Protein AF-T0G201-F1 (afdb_monomer_lite)

Radius of gyration: 35.33 Å; chains: 1; bounding box: 81×72×73 Å

Structure (mmCIF, N/CA/C/O backbone):
data_AF-T0G201-F1
#
_entry.id   AF-T0G201-F1
#
loop_
_atom_site.group_PDB
_atom_site.id
_atom_site.type_symbol
_atom_site.label_atom_id
_atom_site.label_alt_id
_atom_site.label_comp_id
_atom_site.label_asym_id
_atom_site.label_entity_id
_atom_site.label_seq_id
_atom_site.pdbx_PDB_ins_code
_atom_site.Cartn_x
_atom_site.Cartn_y
_atom_site.Cartn_z
_atom_site.occupancy
_atom_site.B_iso_or_equiv
_atom_site.auth_seq_id
_atom_site.auth_comp_id
_atom_site.auth_asym_id
_atom_site.auth_atom_id
_atom_site.pdbx_PDB_model_num
ATOM 1 N N . MET A 1 1 ? -58.260 17.538 43.163 1.00 38.81 1 MET A N 1
ATOM 2 C CA . MET A 1 1 ? -57.209 18.489 43.574 1.00 38.81 1 MET A CA 1
ATOM 3 C C . MET A 1 1 ? -56.481 18.966 42.323 1.00 38.81 1 MET A C 1
ATOM 5 O O . MET A 1 1 ? -55.986 18.121 41.599 1.00 38.81 1 MET A O 1
ATOM 9 N N . ILE A 1 2 ? -56.546 20.281 42.062 1.00 46.91 2 ILE A N 1
ATOM 10 C CA . ILE A 1 2 ? -55.485 21.159 41.513 1.00 46.91 2 ILE A CA 1
ATOM 11 C C . ILE A 1 2 ? -54.771 20.619 40.250 1.00 46.91 2 ILE A C 1
ATOM 13 O O . ILE A 1 2 ? -53.953 19.717 40.324 1.00 46.91 2 ILE A O 1
ATOM 17 N N . LEU A 1 3 ? -55.181 21.027 39.043 1.00 43.47 3 LEU A N 1
ATOM 18 C CA . LEU A 1 3 ? -54.702 22.226 38.323 1.00 43.47 3 LEU A CA 1
ATOM 19 C C . LEU A 1 3 ? -53.225 22.124 37.895 1.00 43.47 3 LEU A C 1
ATOM 21 O O . LEU A 1 3 ? -52.348 22.351 38.713 1.00 43.47 3 LEU A O 1
ATOM 25 N N . MET A 1 4 ? -52.990 21.864 36.600 1.00 44.69 4 MET A N 1
ATOM 26 C CA . MET A 1 4 ? -52.013 22.565 35.740 1.00 44.69 4 MET A CA 1
ATOM 27 C C . MET A 1 4 ? -52.020 21.962 34.319 1.00 44.69 4 MET A C 1
ATOM 29 O O . MET A 1 4 ? -51.549 20.859 34.069 1.00 44.69 4 MET A O 1
ATOM 33 N N . LYS A 1 5 ? -52.602 22.717 33.388 1.00 52.94 5 LYS A N 1
ATOM 34 C CA . LYS A 1 5 ? -52.430 22.648 31.923 1.00 52.94 5 LYS A CA 1
ATOM 35 C C . LYS A 1 5 ? -51.665 23.934 31.524 1.00 52.94 5 LYS A C 1
ATOM 37 O O . LYS A 1 5 ? -51.603 24.841 32.352 1.00 52.94 5 LYS A O 1
ATOM 42 N N . PRO A 1 6 ? -51.339 24.177 30.247 1.00 53.00 6 PRO A N 1
ATOM 43 C CA . PRO A 1 6 ? -50.531 23.399 29.303 1.00 53.00 6 PRO A CA 1
ATOM 44 C C . PRO A 1 6 ? -49.460 24.311 28.642 1.00 53.00 6 PRO A C 1
ATOM 46 O O . PRO A 1 6 ? -49.641 25.523 28.563 1.00 53.00 6 PRO A O 1
ATOM 49 N N . MET A 1 7 ? -48.369 23.771 28.094 1.00 49.19 7 MET A N 1
ATOM 50 C CA . MET A 1 7 ? -47.452 24.566 27.259 1.00 49.19 7 MET A CA 1
ATOM 51 C C . MET A 1 7 ? -47.074 23.815 25.988 1.00 49.19 7 MET A C 1
ATOM 53 O O . MET A 1 7 ? -46.365 22.819 26.044 1.00 49.19 7 MET A O 1
ATOM 57 N N . MET A 1 8 ? -47.555 24.304 24.846 1.00 44.16 8 MET A N 1
ATOM 58 C CA . MET A 1 8 ? -46.721 24.975 23.839 1.00 44.16 8 MET A CA 1
ATOM 59 C C . MET A 1 8 ? -47.569 25.222 22.587 1.00 44.16 8 MET A C 1
ATOM 61 O O . MET A 1 8 ? -48.043 24.308 21.917 1.00 44.16 8 MET A O 1
ATOM 65 N N . LEU A 1 9 ? -47.798 26.512 22.365 1.00 41.22 9 LEU A N 1
ATOM 66 C CA . LEU A 1 9 ? -48.611 27.141 21.340 1.00 41.22 9 LEU A CA 1
ATOM 67 C C . LEU A 1 9 ? -47.815 27.260 20.030 1.00 41.22 9 LEU A C 1
ATOM 69 O O . LEU A 1 9 ? -46.605 27.471 20.042 1.00 41.22 9 LEU A O 1
ATOM 73 N N . ALA A 1 10 ? -48.536 27.158 18.918 1.00 46.75 10 ALA A N 1
ATOM 74 C CA . ALA A 1 10 ? -48.087 27.374 17.550 1.00 46.75 10 ALA A CA 1
ATOM 75 C C . ALA A 1 10 ? -47.513 28.782 17.295 1.00 46.75 10 ALA A C 1
ATOM 77 O O . ALA A 1 10 ? -47.982 29.763 17.869 1.00 46.75 10 ALA A O 1
ATOM 78 N N . ALA A 1 11 ? -46.584 28.888 16.341 1.00 41.97 11 ALA A N 1
ATOM 79 C CA . ALA A 1 11 ? -46.207 30.153 15.718 1.00 41.97 11 ALA A CA 1
ATOM 80 C C . ALA A 1 11 ? -46.093 29.975 14.196 1.00 41.97 11 ALA A C 1
ATOM 82 O O . ALA A 1 11 ? -45.163 29.356 13.685 1.00 41.97 11 ALA A O 1
ATOM 83 N N . ALA A 1 12 ? -47.078 30.528 13.493 1.00 45.41 12 ALA A N 1
ATOM 84 C CA . ALA A 1 12 ? -47.095 30.781 12.061 1.00 45.41 12 ALA A CA 1
ATOM 85 C C . ALA A 1 12 ? -47.368 32.281 11.868 1.00 45.41 12 ALA A C 1
ATOM 87 O O . ALA A 1 12 ? -48.340 32.773 12.432 1.00 45.41 12 ALA A O 1
ATOM 88 N N . ALA A 1 13 ? -46.524 32.986 11.108 1.00 45.31 13 ALA A N 1
ATOM 89 C CA . ALA A 1 13 ? -46.800 34.255 10.405 1.00 45.31 13 ALA A CA 1
ATOM 90 C C . ALA A 1 13 ? -45.487 34.704 9.726 1.00 45.31 13 ALA A C 1
ATOM 92 O O . ALA A 1 13 ? -44.478 34.865 10.401 1.00 45.31 13 ALA A O 1
ATOM 93 N N . MET A 1 14 ? -45.351 34.674 8.397 1.00 46.09 14 MET A N 1
ATOM 94 C CA . MET A 1 14 ? -45.914 35.604 7.399 1.00 46.09 14 MET A CA 1
ATOM 95 C C . MET A 1 14 ? -45.332 37.030 7.480 1.00 46.09 14 MET A C 1
ATOM 97 O O . MET A 1 14 ? -45.738 37.835 8.303 1.00 46.09 14 MET A O 1
ATOM 101 N N . MET A 1 15 ? -44.435 37.309 6.526 1.00 47.25 15 MET A N 1
ATOM 102 C CA . MET A 1 15 ? -44.532 38.407 5.549 1.00 47.25 15 MET A CA 1
ATOM 103 C C . MET A 1 15 ? -44.533 39.860 6.068 1.00 47.25 15 MET A C 1
ATOM 105 O O . MET A 1 15 ? -45.521 40.358 6.591 1.00 47.25 15 MET A O 1
ATOM 109 N N . SER A 1 16 ? -43.429 40.571 5.823 1.00 41.31 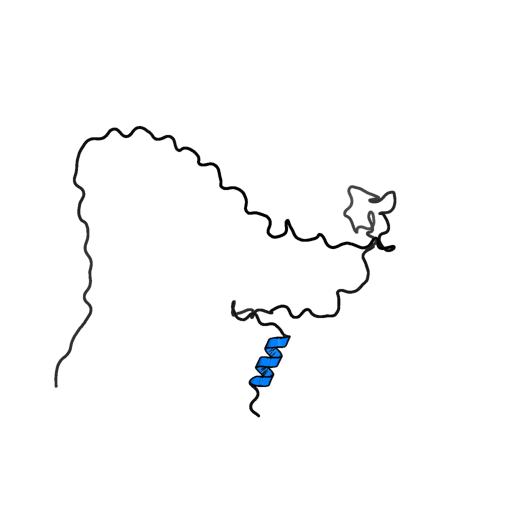16 SER A N 1
ATOM 110 C CA . SER A 1 16 ? -43.245 42.037 5.900 1.00 41.31 16 SER A CA 1
ATOM 111 C C . SER A 1 16 ? -41.858 42.323 5.295 1.00 41.31 16 SER A C 1
ATOM 113 O O . SER A 1 16 ? -40.913 41.664 5.700 1.00 41.31 16 SER A O 1
ATOM 115 N N . VAL A 1 17 ? -41.569 43.198 4.334 1.00 42.59 17 VAL A N 1
ATOM 116 C CA . VAL A 1 17 ? -42.253 44.304 3.660 1.00 42.59 17 VAL A CA 1
ATOM 117 C C . VAL A 1 17 ? -41.519 44.481 2.319 1.00 42.59 17 VAL A C 1
ATOM 119 O O . VAL A 1 17 ? -40.290 44.499 2.287 1.00 42.59 17 VAL A O 1
ATOM 122 N N . ALA A 1 18 ? -42.262 44.618 1.221 1.00 46.03 18 ALA A N 1
ATOM 123 C CA . ALA A 1 18 ? -41.760 45.128 -0.050 1.00 46.03 18 ALA A CA 1
ATOM 124 C C . ALA A 1 18 ? -42.321 46.541 -0.239 1.00 46.03 18 ALA A C 1
ATOM 126 O O . ALA A 1 18 ? -43.525 46.707 -0.408 1.00 46.03 18 ALA A O 1
ATOM 127 N N . ALA A 1 19 ? -41.454 47.546 -0.159 1.00 43.88 19 ALA A N 1
ATOM 128 C CA . ALA A 1 19 ? -41.677 48.929 -0.572 1.00 43.88 19 ALA A CA 1
ATOM 129 C C . ALA A 1 19 ? -40.332 49.656 -0.415 1.00 43.88 19 ALA A C 1
ATOM 131 O O . ALA A 1 19 ? -39.675 49.485 0.599 1.00 43.88 19 ALA A O 1
ATOM 132 N N . ALA A 1 20 ? -39.840 50.500 -1.303 1.00 37.59 20 ALA A N 1
ATOM 133 C CA . ALA A 1 20 ? -40.155 50.828 -2.674 1.00 37.59 20 ALA A CA 1
ATOM 134 C C . ALA A 1 20 ? -38.995 51.746 -3.126 1.00 37.59 20 ALA A C 1
ATOM 136 O O . ALA A 1 20 ? -38.371 52.402 -2.298 1.00 37.59 20 ALA A O 1
ATOM 137 N N . MET A 1 21 ? -38.817 51.866 -4.438 1.00 42.81 21 MET A N 1
ATOM 138 C CA . MET A 1 21 ? -38.421 53.112 -5.106 1.00 42.81 21 MET A CA 1
ATOM 139 C C . MET A 1 21 ? -36.931 53.509 -5.156 1.00 42.81 21 MET A C 1
ATOM 141 O O . MET A 1 21 ? -36.283 53.858 -4.179 1.00 42.81 21 MET A O 1
ATOM 145 N N . THR A 1 22 ? -36.517 53.643 -6.421 1.00 39.00 22 THR A N 1
ATOM 146 C CA . THR A 1 22 ? -35.737 54.747 -7.002 1.00 39.00 22 THR A CA 1
ATOM 147 C C . THR A 1 22 ? -34.245 54.860 -6.709 1.00 39.00 22 THR A C 1
ATOM 149 O O . THR A 1 22 ? -33.827 55.312 -5.653 1.00 39.00 22 THR A O 1
ATOM 152 N N . GLY A 1 23 ? -33.476 54.682 -7.788 1.00 44.66 23 GLY A N 1
ATOM 153 C CA . GLY A 1 23 ? -32.397 55.608 -8.123 1.00 44.66 23 GLY A CA 1
ATOM 154 C C . GLY A 1 23 ? -30.998 55.094 -7.828 1.00 44.66 23 GLY A C 1
ATOM 155 O O . GLY A 1 23 ? -30.486 55.249 -6.729 1.00 44.66 23 GLY A O 1
ATOM 156 N N . GLY A 1 24 ? -30.341 54.567 -8.856 1.00 35.81 24 GLY A N 1
ATOM 157 C CA . GLY A 1 24 ? -28.909 54.314 -8.818 1.00 35.81 24 GLY A CA 1
ATOM 158 C C . GLY A 1 24 ? -28.491 53.458 -9.995 1.00 35.81 24 GLY A C 1
ATOM 159 O O . GLY A 1 24 ? -28.638 52.242 -9.958 1.00 35.81 24 GLY A O 1
ATOM 160 N N . ALA A 1 25 ? -28.003 54.098 -11.054 1.00 47.78 25 ALA A N 1
ATOM 161 C CA . ALA A 1 25 ? -27.250 53.414 -12.090 1.00 47.78 25 ALA A CA 1
ATOM 162 C C . ALA A 1 25 ? -26.077 52.679 -11.424 1.00 47.78 25 ALA A C 1
ATOM 164 O O . ALA A 1 25 ? -25.197 53.328 -10.863 1.00 47.78 25 ALA A O 1
ATOM 165 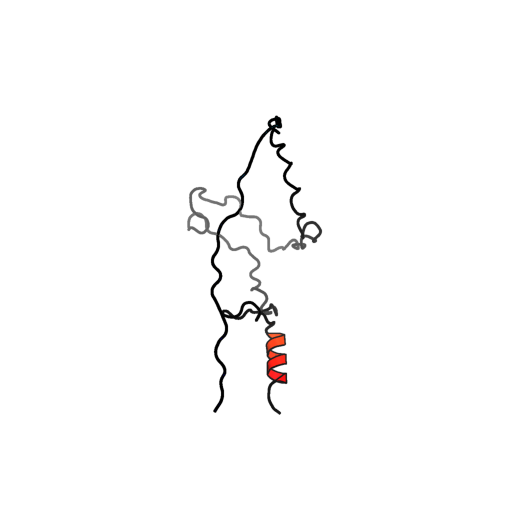N N . ILE A 1 26 ? -26.069 51.347 -11.470 1.00 44.81 26 ILE A N 1
ATOM 166 C CA . ILE A 1 26 ? -24.863 50.573 -11.187 1.00 44.81 26 ILE A CA 1
ATOM 167 C C . ILE A 1 26 ? -24.306 50.095 -12.519 1.00 44.81 26 ILE A C 1
ATOM 169 O O . ILE A 1 26 ? -24.966 49.396 -13.290 1.00 44.81 26 ILE A O 1
ATOM 173 N N . ALA A 1 27 ? -23.109 50.590 -12.816 1.00 46.75 27 ALA A N 1
ATOM 174 C CA . ALA A 1 27 ? -22.274 50.112 -13.895 1.00 46.75 27 ALA A CA 1
ATOM 175 C C . ALA A 1 27 ? -22.165 48.584 -13.808 1.00 46.75 27 ALA A C 1
ATOM 177 O O . ALA A 1 27 ? -22.115 48.014 -12.719 1.00 46.75 27 ALA A O 1
ATOM 178 N N . GLN A 1 28 ? -22.165 47.921 -14.960 1.00 41.28 28 GLN A N 1
ATOM 179 C CA . GLN A 1 28 ? -21.902 46.493 -15.034 1.00 41.28 28 GLN A CA 1
ATOM 180 C C . GLN A 1 28 ? -20.441 46.267 -14.632 1.00 41.28 28 GLN A C 1
ATOM 182 O O . GLN A 1 28 ? -19.544 46.434 -15.457 1.00 41.28 28 GLN A O 1
ATOM 187 N N . ASP A 1 29 ? -20.206 45.921 -13.366 1.00 46.44 29 ASP A N 1
ATOM 188 C CA . ASP A 1 29 ? -18.942 45.341 -12.928 1.00 46.44 29 ASP A CA 1
ATOM 189 C C . ASP A 1 29 ? -18.744 44.037 -13.705 1.00 46.44 29 ASP A C 1
ATOM 191 O O . ASP A 1 29 ? -19.450 43.040 -13.521 1.00 46.44 29 ASP A O 1
ATOM 195 N N . THR A 1 30 ? -17.801 44.065 -14.640 1.00 56.34 30 THR A N 1
ATOM 196 C CA . THR A 1 30 ? -17.254 42.857 -15.240 1.00 56.34 30 THR A CA 1
ATOM 197 C C . THR A 1 30 ? -16.669 42.007 -14.112 1.00 56.34 30 THR A C 1
ATOM 199 O O . THR A 1 30 ? -15.893 42.524 -13.306 1.00 56.34 30 THR A O 1
ATOM 202 N N . PRO A 1 31 ? -17.001 40.707 -14.003 1.00 52.19 31 PRO A N 1
ATOM 203 C CA . PRO A 1 31 ? -16.363 39.871 -13.004 1.00 52.19 31 PRO A CA 1
ATOM 204 C C . PRO A 1 31 ? -14.879 39.760 -13.363 1.00 52.19 31 PRO A C 1
ATOM 206 O O . PRO A 1 31 ? -14.498 39.043 -14.292 1.00 52.19 31 PRO A O 1
ATOM 209 N N . MET A 1 32 ? -14.030 40.481 -12.627 1.00 58.97 32 MET A N 1
ATOM 210 C CA . MET A 1 32 ? -12.612 40.163 -12.551 1.00 58.97 32 MET A CA 1
ATOM 211 C C . MET A 1 32 ? -12.520 38.716 -12.074 1.00 58.97 32 MET A C 1
ATOM 213 O O . MET A 1 32 ? -12.820 38.401 -10.923 1.00 58.97 32 MET A O 1
ATOM 217 N N . THR A 1 33 ? -12.141 37.820 -12.983 1.00 63.09 33 THR A N 1
ATOM 218 C CA . THR A 1 33 ? -11.731 36.468 -12.619 1.00 63.09 33 THR A CA 1
ATOM 219 C C . THR A 1 33 ? -10.500 36.610 -11.73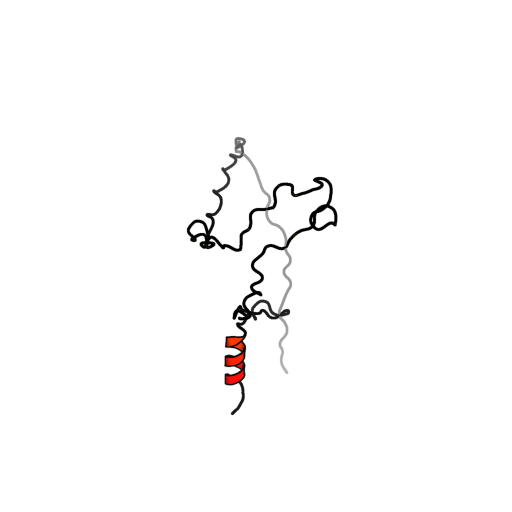7 1.00 63.09 33 THR A C 1
ATOM 221 O O . THR A 1 33 ? -9.415 36.935 -12.215 1.00 63.09 33 THR A O 1
ATOM 224 N N . ALA A 1 34 ? -10.688 36.427 -10.431 1.00 70.62 34 ALA A N 1
ATOM 225 C CA . ALA A 1 34 ? -9.585 36.287 -9.501 1.00 70.62 34 ALA A CA 1
ATOM 226 C C . ALA A 1 34 ? -8.746 35.079 -9.936 1.00 70.62 34 ALA A C 1
ATOM 228 O O . ALA A 1 34 ? -9.290 34.018 -10.254 1.00 70.62 34 ALA A O 1
ATOM 229 N N . ALA A 1 35 ? -7.425 35.251 -9.979 1.00 79.38 35 ALA A N 1
ATOM 230 C CA . ALA A 1 35 ? -6.522 34.147 -10.258 1.00 79.38 35 ALA A CA 1
ATOM 231 C C . ALA A 1 35 ? -6.738 33.031 -9.215 1.00 79.38 35 ALA A C 1
ATOM 233 O O . ALA A 1 35 ? -6.920 33.340 -8.031 1.00 79.38 35 ALA A O 1
ATOM 234 N N . PRO A 1 36 ? -6.734 31.749 -9.626 1.00 79.88 36 PRO A N 1
ATOM 235 C CA . PRO A 1 36 ? -6.844 30.651 -8.680 1.00 79.88 36 PRO A CA 1
ATOM 236 C C . PRO A 1 36 ? -5.678 30.704 -7.680 1.00 79.88 36 PRO A C 1
ATOM 238 O O . PRO A 1 36 ? -4.566 31.095 -8.054 1.00 79.88 36 PRO A O 1
ATOM 241 N N . PRO A 1 37 ? -5.912 30.330 -6.410 1.00 82.25 37 PRO A N 1
ATOM 242 C CA . PRO A 1 37 ? -4.853 30.282 -5.414 1.00 82.25 37 PRO A CA 1
ATOM 243 C C . PRO A 1 37 ? -3.747 29.308 -5.853 1.00 82.25 37 PRO A C 1
ATOM 245 O O . PRO A 1 37 ? -4.025 28.350 -6.584 1.00 82.25 37 PRO A O 1
ATOM 248 N N . PRO A 1 38 ? -2.495 29.530 -5.415 1.00 84.12 38 PRO A N 1
ATOM 249 C CA . PRO A 1 38 ? -1.402 28.625 -5.735 1.00 84.12 38 PRO A CA 1
ATOM 250 C C . PRO A 1 38 ? -1.701 27.211 -5.213 1.00 84.12 38 PRO A C 1
ATOM 252 O O . PRO A 1 38 ? -2.369 27.061 -4.183 1.00 84.12 38 PRO A O 1
ATOM 255 N N . PRO A 1 39 ? -1.210 26.167 -5.903 1.00 85.75 39 PRO A N 1
ATOM 256 C CA . PRO A 1 39 ? -1.382 24.797 -5.446 1.00 85.75 39 PRO A CA 1
ATOM 257 C C . PRO A 1 39 ? -0.732 24.606 -4.066 1.00 85.75 39 PRO A C 1
ATOM 259 O O . PRO A 1 39 ? 0.282 25.246 -3.767 1.00 85.75 39 PRO A O 1
ATOM 262 N N . PRO A 1 40 ? -1.295 23.728 -3.216 1.00 86.56 40 PRO A N 1
ATOM 263 C CA . PRO A 1 40 ? -0.687 23.401 -1.935 1.00 86.56 40 PRO A CA 1
ATOM 264 C C . PRO A 1 40 ? 0.707 22.805 -2.158 1.00 86.56 40 PRO A C 1
ATOM 266 O O . PRO A 1 40 ? 0.922 22.031 -3.091 1.00 86.56 40 PRO A O 1
ATOM 269 N N . ALA A 1 41 ? 1.651 23.171 -1.292 1.00 87.12 41 ALA A N 1
ATOM 270 C CA . ALA A 1 41 ? 2.984 22.588 -1.309 1.00 87.12 41 ALA A CA 1
ATOM 271 C C . ALA A 1 41 ? 2.898 21.072 -1.070 1.00 87.12 41 ALA A C 1
ATOM 273 O O . ALA A 1 41 ? 2.129 20.627 -0.216 1.00 87.12 41 ALA A O 1
ATOM 274 N N . ASP A 1 42 ? 3.695 20.292 -1.805 1.00 85.94 42 ASP A N 1
ATOM 275 C CA . ASP A 1 42 ? 3.821 18.855 -1.563 1.00 85.94 42 ASP A CA 1
ATOM 276 C C . ASP A 1 42 ? 4.431 18.637 -0.164 1.00 85.94 42 ASP A C 1
ATOM 278 O O . ASP A 1 42 ? 5.581 19.032 0.065 1.00 85.94 42 ASP A O 1
ATOM 282 N N . PRO A 1 43 ? 3.702 18.004 0.777 1.00 85.88 43 PRO A N 1
ATOM 283 C CA . PRO A 1 43 ? 4.198 17.728 2.126 1.00 85.88 43 PRO A CA 1
ATOM 284 C C . PRO A 1 43 ? 5.472 16.872 2.148 1.00 85.88 43 PRO A C 1
ATOM 286 O O . PRO A 1 43 ? 6.156 16.806 3.170 1.00 85.88 43 PRO A O 1
ATOM 289 N N . ASN A 1 44 ? 5.788 16.208 1.033 1.00 85.50 44 ASN A N 1
ATOM 290 C CA . ASN A 1 44 ? 6.924 15.312 0.882 1.00 85.50 44 ASN A CA 1
ATOM 291 C C . ASN A 1 44 ? 8.078 15.919 0.073 1.00 85.50 44 ASN A C 1
ATOM 293 O O . ASN A 1 44 ? 9.101 15.258 -0.079 1.00 85.50 44 ASN A O 1
ATOM 297 N N . ALA A 1 45 ? 7.975 17.170 -0.394 1.00 84.62 45 ALA A N 1
ATOM 298 C CA . ALA A 1 45 ? 9.004 17.798 -1.234 1.00 84.62 45 ALA A CA 1
ATOM 299 C C . ALA A 1 45 ? 10.399 17.872 -0.578 1.00 84.62 45 ALA A C 1
ATOM 301 O O . ALA A 1 45 ? 11.406 17.960 -1.274 1.00 84.62 45 ALA A O 1
ATOM 302 N N . GLY A 1 46 ? 10.463 17.852 0.758 1.00 84.62 46 GLY A N 1
ATOM 303 C CA . GLY A 1 46 ? 11.712 17.842 1.527 1.00 84.62 46 GLY A CA 1
ATOM 304 C C . GLY A 1 46 ? 12.109 16.473 2.079 1.00 84.62 46 GLY A C 1
ATOM 305 O O . GLY A 1 46 ? 13.080 16.386 2.830 1.00 84.62 46 GLY A O 1
ATOM 306 N N . GLN A 1 47 ? 11.352 15.416 1.778 1.00 88.00 47 GLN A N 1
ATOM 307 C CA . GLN A 1 47 ? 11.663 14.081 2.275 1.00 88.00 47 GLN A CA 1
ATOM 308 C C . GLN A 1 47 ? 12.802 13.480 1.444 1.00 88.00 47 GLN A C 1
ATOM 310 O O . GLN A 1 47 ? 12.773 13.561 0.214 1.00 88.00 47 GLN A O 1
ATOM 315 N N . PRO A 1 48 ? 13.809 12.861 2.081 1.00 82.94 48 PRO A N 1
ATOM 316 C CA . PRO A 1 48 ? 14.844 12.158 1.345 1.00 82.94 48 PRO A CA 1
ATOM 317 C C . PRO A 1 48 ? 14.206 11.013 0.556 1.00 82.94 48 PRO A C 1
ATOM 319 O O . PRO A 1 48 ? 13.511 10.163 1.116 1.00 82.94 48 PRO A O 1
ATOM 322 N N . THR A 1 49 ? 14.468 10.953 -0.748 1.00 75.25 49 THR A N 1
ATOM 323 C CA . THR A 1 49 ? 14.213 9.737 -1.521 1.00 75.25 49 THR A CA 1
ATOM 324 C C . THR A 1 49 ? 15.110 8.646 -0.949 1.00 75.25 49 THR A C 1
ATOM 326 O O . THR A 1 49 ? 16.332 8.797 -0.952 1.00 75.25 49 THR A O 1
ATOM 329 N N . GLY A 1 50 ? 14.520 7.580 -0.403 1.00 73.06 50 GLY A N 1
ATOM 330 C CA . GLY A 1 50 ? 15.285 6.460 0.141 1.00 73.06 50 GLY A CA 1
ATOM 331 C C . GLY A 1 50 ? 16.311 5.959 -0.877 1.00 73.06 50 GLY A C 1
ATOM 332 O O . GLY A 1 50 ? 16.017 5.862 -2.068 1.00 73.06 50 GLY A O 1
ATOM 333 N N . SER A 1 51 ? 17.529 5.666 -0.425 1.00 67.19 51 SER A N 1
ATOM 334 C CA . SER A 1 51 ? 18.559 5.112 -1.299 1.00 67.19 51 SER A CA 1
ATOM 335 C C . SER A 1 51 ? 18.235 3.652 -1.576 1.00 67.19 51 SER A C 1
ATOM 337 O O . SER A 1 51 ? 18.281 2.823 -0.666 1.00 67.19 51 SER A O 1
ATOM 339 N N . VAL A 1 52 ? 17.929 3.336 -2.830 1.00 66.00 52 VAL A N 1
ATOM 340 C CA . VAL A 1 52 ? 17.984 1.959 -3.311 1.00 66.00 52 VAL A CA 1
ATOM 341 C C . VAL A 1 52 ? 19.471 1.629 -3.458 1.00 66.00 52 VAL A C 1
ATOM 343 O O . VAL A 1 52 ? 20.128 2.256 -4.293 1.00 66.00 52 VAL A O 1
ATOM 346 N N . PRO A 1 53 ? 20.050 0.740 -2.628 1.00 68.38 53 PRO A N 1
ATOM 347 C CA . PRO A 1 53 ? 21.419 0.303 -2.858 1.00 68.38 53 PRO A CA 1
ATOM 348 C C . PRO A 1 53 ? 21.501 -0.280 -4.277 1.00 68.38 53 PRO A C 1
ATOM 350 O O . PRO A 1 53 ? 20.535 -0.922 -4.700 1.00 68.38 53 PRO A O 1
ATOM 353 N N . PRO A 1 54 ? 22.594 -0.059 -5.031 1.00 61.84 54 PRO A N 1
ATOM 354 C CA . PRO A 1 54 ? 22.809 -0.779 -6.278 1.00 61.84 54 PRO A CA 1
ATOM 355 C C . PRO A 1 54 ? 22.872 -2.268 -5.933 1.00 61.84 54 PRO A C 1
ATOM 357 O O . PRO A 1 54 ? 23.878 -2.762 -5.435 1.00 61.84 54 PRO A O 1
ATOM 360 N N . GLY A 1 55 ? 21.739 -2.949 -6.081 1.00 58.50 55 GLY A N 1
ATOM 361 C CA . GLY A 1 55 ? 21.634 -4.373 -5.834 1.00 58.50 55 GLY A CA 1
ATOM 362 C C . GLY A 1 55 ? 22.271 -5.099 -7.002 1.00 58.50 55 GLY A C 1
ATOM 363 O O . GLY A 1 55 ? 21.919 -4.834 -8.151 1.00 58.50 55 GLY A O 1
ATOM 364 N N . GLU A 1 56 ? 23.166 -6.039 -6.714 1.00 61.69 56 GLU A N 1
ATOM 365 C CA . GLU A 1 56 ? 23.656 -7.015 -7.699 1.00 61.69 56 GLU A CA 1
ATOM 366 C C . GLU A 1 56 ? 22.497 -7.860 -8.277 1.00 61.69 56 GLU A C 1
ATOM 368 O O . GLU A 1 56 ? 22.628 -8.483 -9.327 1.00 61.69 56 GLU A O 1
ATOM 373 N N . ASP A 1 57 ? 21.331 -7.810 -7.625 1.00 61.28 57 ASP A N 1
ATOM 374 C CA . ASP A 1 57 ? 20.077 -8.447 -8.024 1.00 61.28 57 ASP A CA 1
ATOM 375 C C . ASP A 1 57 ? 19.301 -7.655 -9.098 1.00 61.28 57 ASP A C 1
ATOM 377 O O . ASP A 1 57 ? 18.324 -8.163 -9.655 1.00 61.28 57 ASP A O 1
ATOM 381 N N . MET A 1 58 ? 19.691 -6.405 -9.394 1.00 58.94 58 MET A N 1
ATOM 382 C CA . MET A 1 58 ? 19.073 -5.602 -10.455 1.00 58.94 58 MET A CA 1
ATOM 383 C C . MET A 1 58 ? 19.717 -5.914 -11.803 1.00 58.94 58 MET A C 1
ATOM 385 O O . MET A 1 58 ? 20.577 -5.186 -12.299 1.00 58.94 58 MET A O 1
ATOM 389 N N . GLN A 1 59 ? 19.271 -7.006 -12.415 1.00 67.88 59 GLN A N 1
ATOM 390 C CA . GLN A 1 59 ? 19.660 -7.342 -13.778 1.00 67.88 59 GLN A CA 1
ATOM 391 C C . GLN A 1 59 ? 18.944 -6.401 -14.768 1.00 67.88 59 GLN A C 1
ATOM 393 O O . GLN A 1 59 ? 17.711 -6.306 -14.721 1.00 67.88 59 GLN A O 1
ATOM 398 N N . PRO A 1 60 ? 19.660 -5.728 -15.691 1.00 69.12 60 PRO A N 1
ATOM 399 C CA . PRO A 1 60 ? 19.029 -5.025 -16.801 1.00 69.12 60 PRO A CA 1
ATOM 400 C C . PRO A 1 60 ? 18.082 -5.954 -17.562 1.00 69.12 60 PRO A C 1
ATOM 402 O O . PRO A 1 60 ? 18.353 -7.150 -17.706 1.00 69.12 60 PRO A O 1
ATOM 405 N N . ALA A 1 61 ? 16.976 -5.400 -18.066 1.00 70.69 61 ALA A N 1
ATOM 406 C CA . ALA A 1 61 ? 16.073 -6.164 -18.913 1.00 70.69 61 ALA A CA 1
ATOM 407 C C . ALA A 1 61 ? 16.867 -6.785 -20.083 1.00 70.69 61 ALA A C 1
ATOM 409 O O . ALA A 1 61 ? 17.710 -6.097 -20.670 1.00 70.69 61 ALA A O 1
ATOM 410 N N . PRO A 1 62 ? 16.634 -8.066 -20.422 1.00 72.69 62 PRO A N 1
ATOM 411 C CA . PRO A 1 62 ? 17.317 -8.710 -21.536 1.00 72.69 62 PRO A CA 1
ATOM 412 C C . PRO A 1 62 ? 17.174 -7.901 -22.830 1.00 72.69 62 PRO A C 1
ATOM 414 O O . PRO A 1 62 ? 16.116 -7.337 -23.112 1.00 72.69 62 PRO A O 1
ATOM 417 N N . ALA A 1 63 ? 18.222 -7.862 -23.651 1.00 73.75 63 ALA A N 1
ATOM 418 C CA . ALA A 1 63 ? 18.111 -7.262 -24.974 1.00 73.75 63 ALA A CA 1
ATOM 419 C C . ALA A 1 63 ? 17.073 -8.048 -25.800 1.00 73.75 63 ALA A C 1
ATOM 421 O O . ALA A 1 63 ? 17.217 -9.257 -25.972 1.00 73.75 63 ALA A O 1
ATOM 422 N N . GLY A 1 64 ? 16.028 -7.372 -26.290 1.00 75.44 64 GLY A N 1
ATOM 423 C CA . GLY A 1 64 ? 14.999 -7.976 -27.149 1.00 75.44 64 GLY A CA 1
ATOM 424 C C . GLY A 1 64 ? 13.644 -8.269 -26.496 1.00 75.44 64 GLY A C 1
ATOM 425 O O . GLY A 1 64 ? 12.787 -8.833 -27.167 1.00 75.44 64 GLY A O 1
ATOM 426 N N . VAL A 1 65 ? 13.408 -7.877 -25.236 1.00 80.75 65 VAL A N 1
ATOM 427 C CA . VAL A 1 65 ? 12.043 -7.846 -24.675 1.00 80.75 65 VAL A CA 1
ATOM 428 C C . VAL A 1 65 ? 11.362 -6.480 -24.883 1.00 80.75 65 VAL A C 1
ATOM 430 O O . VAL A 1 65 ? 12.033 -5.453 -24.754 1.00 80.75 65 VAL A O 1
ATOM 433 N N . PRO A 1 66 ? 10.037 -6.437 -25.145 1.00 83.25 66 PRO A N 1
ATOM 434 C CA . PRO A 1 66 ? 9.147 -7.579 -25.398 1.00 83.25 66 PRO A CA 1
ATOM 435 C C . PRO A 1 66 ? 9.447 -8.243 -26.753 1.00 83.25 66 PRO A C 1
ATOM 437 O O . PRO A 1 66 ? 9.817 -7.551 -27.698 1.00 83.25 66 PRO A O 1
ATOM 440 N N . ASN A 1 67 ? 9.252 -9.563 -26.860 1.00 84.56 67 ASN A N 1
ATOM 441 C CA . ASN A 1 67 ? 9.438 -10.274 -28.133 1.00 84.56 67 ASN A CA 1
ATOM 442 C C . ASN A 1 67 ? 8.331 -9.923 -29.143 1.00 84.56 67 ASN A C 1
ATOM 444 O O . ASN A 1 67 ? 8.578 -9.912 -30.345 1.00 84.56 67 ASN A O 1
ATOM 448 N N . ASP A 1 68 ? 7.116 -9.642 -28.656 1.00 89.12 68 ASP A N 1
ATOM 449 C CA . ASP A 1 68 ? 5.990 -9.158 -29.461 1.00 89.12 68 ASP A CA 1
ATOM 450 C C . ASP A 1 68 ? 5.373 -7.904 -28.813 1.00 89.12 68 ASP A C 1
ATOM 452 O O . ASP A 1 68 ? 4.705 -8.017 -27.785 1.00 89.12 68 ASP A O 1
ATOM 456 N N . PRO A 1 69 ? 5.530 -6.706 -29.400 1.00 87.38 69 PRO A N 1
ATOM 457 C CA . PRO A 1 69 ? 4.979 -5.467 -28.846 1.00 87.38 69 PRO A CA 1
ATOM 458 C C . PRO A 1 69 ? 3.450 -5.449 -28.719 1.00 87.38 69 PRO A C 1
ATOM 460 O O . PRO A 1 69 ? 2.913 -4.650 -27.953 1.00 87.38 69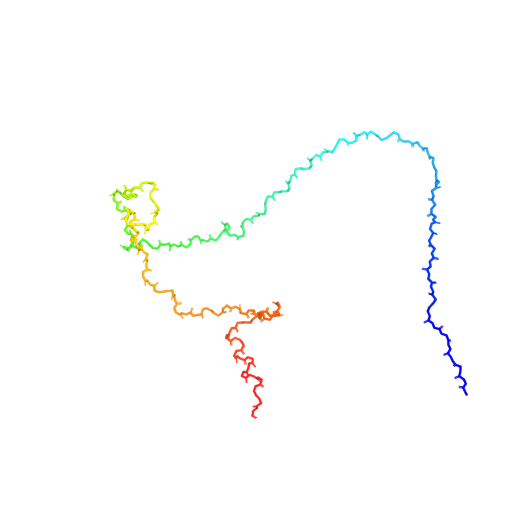 PRO A O 1
ATOM 463 N N . SER A 1 70 ? 2.746 -6.291 -29.480 1.00 91.56 70 SER A N 1
ATOM 464 C CA . SER A 1 70 ? 1.279 -6.322 -29.514 1.00 91.56 70 SER A CA 1
ATOM 465 C C . SER A 1 70 ? 0.684 -7.308 -28.507 1.00 91.56 70 SER A C 1
ATOM 467 O O . SER A 1 70 ? -0.512 -7.245 -28.217 1.00 91.56 70 SER A O 1
ATOM 469 N N . ALA A 1 71 ? 1.493 -8.222 -27.966 1.00 89.69 71 ALA A N 1
ATOM 470 C CA . ALA A 1 71 ? 1.042 -9.210 -26.998 1.00 89.69 71 ALA A CA 1
ATOM 471 C C . ALA A 1 71 ? 1.118 -8.669 -25.554 1.00 89.69 71 ALA A C 1
ATOM 473 O O . ALA A 1 71 ? 2.067 -7.966 -25.198 1.00 89.69 71 ALA A O 1
ATOM 474 N N . PRO A 1 72 ? 0.173 -9.033 -24.666 1.00 84.19 72 PRO A N 1
ATOM 475 C CA . PRO A 1 72 ? 0.233 -8.641 -23.261 1.00 84.19 72 PRO A CA 1
ATOM 476 C C . PRO A 1 72 ? 1.516 -9.124 -22.575 1.00 84.19 72 PRO A C 1
ATOM 478 O O . PRO A 1 72 ? 1.996 -10.233 -22.827 1.00 84.19 72 PRO A O 1
ATOM 481 N N . VAL A 1 73 ? 2.046 -8.318 -21.657 1.00 83.69 73 VAL A N 1
ATOM 482 C CA . VAL A 1 73 ? 3.126 -8.734 -20.751 1.00 83.69 73 VAL A CA 1
ATOM 483 C C . VAL A 1 73 ? 2.660 -9.894 -19.863 1.00 83.69 73 VAL A C 1
ATOM 485 O O . VAL A 1 73 ? 1.517 -9.915 -19.409 1.00 83.69 73 VAL A O 1
ATOM 488 N N . GLY A 1 74 ? 3.522 -10.885 -19.635 1.00 77.00 74 GLY A N 1
ATOM 489 C CA . GLY A 1 74 ? 3.197 -12.102 -18.880 1.00 77.00 74 GLY A CA 1
ATOM 490 C C . GLY A 1 74 ? 2.532 -13.204 -19.713 1.00 77.00 74 GLY A C 1
ATOM 491 O O . GLY A 1 74 ? 2.224 -14.269 -19.182 1.00 77.00 74 GLY A O 1
ATOM 492 N N . SER A 1 75 ? 2.320 -12.973 -21.012 1.00 82.31 75 SER A N 1
ATOM 493 C CA . SER A 1 75 ? 1.907 -14.010 -21.961 1.00 82.31 75 SER A CA 1
ATOM 494 C C . SER A 1 75 ? 3.077 -14.924 -22.339 1.00 82.31 75 SER A C 1
ATOM 496 O O . SER A 1 75 ? 4.239 -14.607 -22.091 1.00 82.31 75 SER A O 1
ATOM 498 N N . SER A 1 76 ? 2.792 -16.043 -23.007 1.00 83.25 76 SER A N 1
ATOM 499 C CA . SER A 1 76 ? 3.842 -16.913 -23.552 1.00 83.25 76 SER A CA 1
ATOM 500 C C . SER A 1 76 ? 4.731 -16.212 -24.587 1.00 83.25 76 SER A C 1
ATOM 502 O O . SER A 1 76 ? 5.879 -16.607 -24.754 1.00 83.25 76 SER A O 1
ATOM 504 N N . ALA A 1 77 ? 4.219 -15.180 -25.271 1.00 86.00 77 ALA A N 1
ATOM 505 C CA . ALA A 1 77 ? 4.991 -14.361 -26.206 1.00 86.00 77 ALA A CA 1
ATOM 506 C C . ALA A 1 77 ? 5.918 -13.372 -25.473 1.00 86.00 77 ALA A C 1
ATOM 508 O O . ALA A 1 77 ? 7.041 -13.135 -25.912 1.00 86.00 77 ALA A O 1
ATOM 509 N N . ASN A 1 78 ? 5.490 -12.857 -24.315 1.00 85.06 78 ASN A N 1
ATOM 510 C CA . ASN A 1 78 ? 6.251 -11.921 -23.486 1.00 85.06 78 ASN A CA 1
ATOM 511 C C . ASN A 1 78 ? 6.345 -12.415 -22.034 1.00 85.06 78 ASN A C 1
ATOM 513 O O . ASN A 1 78 ? 5.705 -11.829 -21.151 1.00 85.06 78 ASN A O 1
ATOM 517 N N . PRO A 1 79 ? 7.109 -13.488 -21.760 1.00 77.19 79 PRO A N 1
ATOM 518 C CA . PRO A 1 79 ? 7.237 -14.008 -20.408 1.00 77.19 79 PRO A CA 1
ATOM 519 C C . PRO A 1 79 ? 7.905 -12.963 -19.510 1.00 77.19 79 PRO A C 1
ATOM 521 O O . PRO A 1 79 ? 8.913 -12.359 -19.873 1.00 77.19 79 PRO A O 1
ATOM 524 N N . VAL A 1 80 ? 7.341 -12.751 -18.323 1.00 77.56 80 VAL A N 1
ATOM 525 C CA . VAL A 1 80 ? 7.944 -11.883 -17.310 1.00 77.56 80 VAL A CA 1
ATOM 526 C C . VAL A 1 80 ? 8.793 -12.752 -16.397 1.00 77.56 80 VAL A C 1
ATOM 528 O O . VAL A 1 80 ? 8.269 -13.593 -15.669 1.00 77.56 80 VAL A O 1
ATOM 531 N N . THR A 1 81 ? 10.102 -12.520 -16.397 1.00 69.12 81 THR A N 1
ATOM 532 C CA . THR A 1 81 ? 10.939 -12.933 -15.272 1.00 69.12 81 THR A CA 1
ATOM 533 C C . THR A 1 81 ? 10.651 -11.955 -14.143 1.00 69.12 81 THR A C 1
ATOM 535 O O . THR A 1 81 ? 10.970 -10.772 -14.261 1.00 69.12 81 THR A O 1
ATOM 538 N N . THR A 1 82 ? 10.022 -12.406 -13.058 1.00 67.00 82 THR A N 1
ATOM 539 C CA . THR A 1 82 ? 9.874 -11.599 -11.839 1.00 67.00 82 THR A CA 1
ATOM 540 C C . THR A 1 82 ? 11.251 -11.451 -11.183 1.00 67.00 82 THR A C 1
ATOM 542 O O . THR A 1 82 ? 11.573 -12.124 -10.213 1.00 67.00 82 THR A O 1
ATOM 545 N N . GLY A 1 83 ? 12.099 -10.600 -11.760 1.00 62.81 83 GLY A N 1
ATOM 546 C CA . GLY A 1 83 ? 13.399 -10.197 -11.227 1.00 62.81 83 GLY A CA 1
ATOM 547 C C . GLY A 1 83 ? 13.228 -9.131 -10.150 1.00 62.81 83 GLY A C 1
ATOM 548 O O . GLY A 1 83 ? 13.718 -8.017 -10.292 1.00 62.81 83 GLY A O 1
ATOM 549 N N . GLY A 1 84 ? 12.447 -9.444 -9.120 1.00 63.59 84 GLY A N 1
ATOM 550 C CA . GLY A 1 84 ? 12.312 -8.624 -7.923 1.00 63.59 84 GLY A CA 1
ATOM 551 C C . GLY A 1 84 ? 12.897 -9.380 -6.742 1.00 63.59 84 GLY A C 1
ATOM 552 O O . GLY A 1 84 ? 12.778 -10.601 -6.688 1.00 63.59 84 GLY A O 1
ATOM 553 N N . ASN A 1 85 ? 13.523 -8.655 -5.813 1.00 59.47 85 ASN A N 1
ATOM 554 C CA . ASN A 1 85 ? 14.020 -9.191 -4.551 1.00 59.47 85 ASN A CA 1
ATOM 555 C C . ASN A 1 85 ? 12.996 -10.175 -3.951 1.00 59.47 85 ASN A C 1
ATOM 557 O O . ASN A 1 85 ? 11.943 -9.764 -3.469 1.00 59.47 85 ASN A O 1
ATOM 561 N N . MET A 1 86 ? 13.319 -11.472 -3.987 1.00 59.03 86 MET A N 1
ATOM 562 C CA . MET A 1 86 ? 12.496 -12.558 -3.436 1.00 59.03 86 MET A CA 1
ATOM 563 C C . MET A 1 86 ? 12.464 -12.533 -1.905 1.00 59.03 86 MET A C 1
ATOM 565 O O . MET A 1 86 ? 11.926 -13.454 -1.290 1.00 59.03 86 MET A O 1
ATOM 569 N N . THR A 1 87 ? 13.045 -11.503 -1.277 1.00 67.00 87 THR A N 1
ATOM 570 C CA . THR A 1 87 ? 12.856 -11.238 0.143 1.00 67.00 87 THR A CA 1
ATOM 571 C C . THR A 1 87 ? 11.353 -11.162 0.397 1.00 67.00 87 THR A C 1
ATOM 573 O O . THR A 1 87 ? 10.696 -10.240 -0.100 1.00 67.00 87 THR A O 1
ATOM 576 N N . PRO A 1 88 ? 10.784 -12.136 1.133 1.00 69.38 88 PRO A N 1
ATOM 577 C CA . PRO A 1 88 ? 9.378 -12.089 1.482 1.00 69.38 88 PRO A CA 1
ATOM 578 C C . PRO A 1 88 ? 9.104 -10.764 2.198 1.00 69.38 88 PRO A C 1
ATOM 580 O O . PRO A 1 88 ? 10.007 -10.233 2.857 1.00 69.38 88 PRO A O 1
ATOM 583 N N . PRO A 1 89 ? 7.881 -10.212 2.085 1.00 72.00 89 PRO A N 1
ATOM 584 C CA . PRO A 1 89 ? 7.530 -9.015 2.830 1.00 72.00 89 PRO A CA 1
ATOM 585 C C . PRO A 1 89 ? 7.936 -9.226 4.293 1.00 72.00 89 PRO A C 1
ATOM 587 O O . PRO A 1 89 ? 7.716 -10.327 4.814 1.00 72.00 89 PRO A O 1
ATOM 590 N N . PRO A 1 90 ? 8.576 -8.229 4.933 1.00 74.50 90 PRO A N 1
ATOM 591 C CA . PRO A 1 90 ? 9.074 -8.380 6.289 1.00 74.50 90 PRO A CA 1
ATOM 592 C C . PRO A 1 90 ? 7.968 -8.968 7.160 1.00 74.50 90 PRO A C 1
ATOM 594 O O . PRO A 1 90 ? 6.860 -8.436 7.223 1.00 74.50 90 PRO A O 1
ATOM 597 N N . THR A 1 91 ? 8.268 -10.103 7.792 1.00 73.06 91 THR A N 1
ATOM 598 C CA . THR A 1 91 ? 7.305 -10.860 8.604 1.00 73.06 91 THR A CA 1
ATOM 599 C C . THR A 1 91 ? 6.866 -10.093 9.845 1.00 73.06 91 THR A C 1
ATOM 601 O O . THR A 1 91 ? 5.885 -10.461 10.490 1.00 73.06 91 THR A O 1
ATOM 604 N N . ASP A 1 92 ? 7.584 -9.018 10.174 1.00 76.25 92 ASP A N 1
ATOM 605 C CA . ASP A 1 92 ? 7.208 -8.066 11.201 1.00 76.25 92 ASP A CA 1
ATOM 606 C C . ASP A 1 92 ? 5.910 -7.365 10.803 1.00 76.25 92 ASP A C 1
ATOM 608 O O . ASP A 1 92 ? 5.905 -6.357 10.089 1.00 76.25 92 ASP A O 1
ATOM 612 N N . ALA A 1 93 ? 4.798 -7.893 11.313 1.00 72.69 93 ALA A N 1
ATOM 613 C CA . ALA A 1 93 ? 3.521 -7.207 11.315 1.00 72.69 93 ALA A CA 1
ATOM 614 C C . ALA A 1 93 ? 3.703 -5.869 12.041 1.00 72.69 93 ALA A C 1
ATOM 616 O O . ALA A 1 93 ? 3.781 -5.805 13.269 1.00 72.69 93 ALA A O 1
ATOM 617 N N . LYS A 1 94 ? 3.830 -4.797 11.261 1.00 80.38 94 LYS A N 1
ATOM 618 C CA . LYS A 1 94 ? 3.931 -3.437 11.779 1.00 80.38 94 LYS A CA 1
ATOM 619 C C . LYS A 1 94 ? 2.695 -3.135 12.629 1.00 80.38 94 LYS A C 1
ATOM 621 O O . LYS A 1 94 ? 1.576 -3.475 12.247 1.00 80.38 94 LYS A O 1
ATOM 626 N N . ASP A 1 95 ? 2.906 -2.496 13.777 1.00 86.56 95 ASP A N 1
ATOM 627 C CA . ASP A 1 95 ? 1.860 -2.183 14.761 1.00 86.56 95 ASP A CA 1
ATOM 628 C C . ASP A 1 95 ? 1.044 -0.953 14.328 1.00 86.56 95 ASP A C 1
ATOM 630 O O . ASP A 1 95 ? 0.979 0.050 15.032 1.00 86.56 95 ASP A O 1
ATOM 634 N N . TYR A 1 96 ? 0.481 -1.001 13.119 1.00 84.62 96 TYR A N 1
ATOM 635 C CA . TYR A 1 96 ? -0.384 0.053 12.598 1.00 84.62 96 TYR A CA 1
ATOM 636 C C . TYR A 1 96 ? -1.784 -0.039 13.217 1.00 84.62 96 TYR A C 1
ATOM 638 O O . TYR A 1 96 ? -2.262 -1.143 13.506 1.00 84.62 96 TYR A O 1
ATOM 646 N N . PRO A 1 97 ? -2.475 1.100 13.391 1.00 89.88 97 PRO A N 1
ATOM 647 C CA . PRO A 1 97 ? -3.782 1.115 14.017 1.00 89.88 97 PRO A CA 1
ATOM 648 C C . PRO A 1 97 ? -4.799 0.383 13.143 1.00 89.88 97 PRO A C 1
ATOM 650 O O . PRO A 1 97 ? -4.957 0.669 11.956 1.00 89.88 97 PRO A O 1
ATOM 653 N N . VAL A 1 98 ? -5.515 -0.561 13.751 1.00 92.12 98 VAL A N 1
ATOM 654 C CA . VAL A 1 98 ? -6.589 -1.301 13.089 1.00 92.12 98 VAL A CA 1
ATOM 655 C C . VAL A 1 98 ? -7.917 -0.731 13.555 1.00 92.12 98 VAL A C 1
ATOM 657 O O . VAL A 1 98 ? -8.242 -0.771 14.742 1.00 92.12 98 VAL A O 1
ATOM 660 N N . CYS A 1 99 ? -8.679 -0.187 12.612 1.00 92.75 99 CYS A N 1
ATOM 661 C CA . CYS A 1 99 ? -9.995 0.384 12.862 1.00 92.75 99 CYS A CA 1
ATOM 662 C C . CYS A 1 99 ? -11.067 -0.700 12.971 1.00 92.75 99 CYS A C 1
ATOM 664 O O . CYS A 1 99 ? -11.053 -1.697 12.242 1.00 92.75 99 CYS A O 1
ATOM 666 N N . SER A 1 100 ? -12.033 -0.488 13.868 1.00 87.69 100 SER A N 1
ATOM 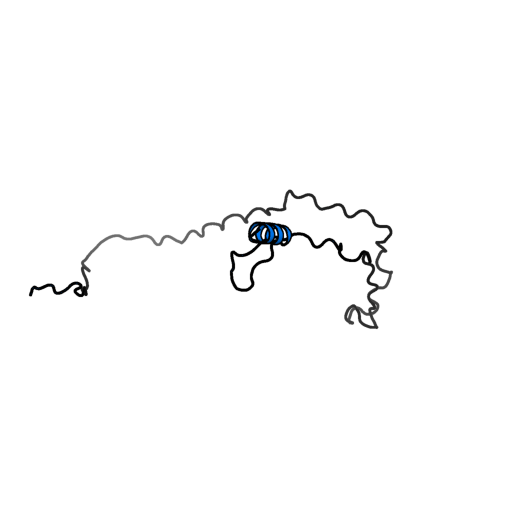667 C CA . SER A 1 100 ? -13.264 -1.274 13.853 1.00 87.69 100 SER A CA 1
ATOM 668 C C . SER A 1 100 ? -13.984 -1.055 12.525 1.00 87.69 100 SER A C 1
ATOM 670 O O . SER A 1 100 ? -14.084 0.068 12.041 1.00 87.69 100 SER A O 1
ATOM 672 N N . ARG A 1 101 ? -14.554 -2.121 11.957 1.00 89.12 101 ARG A N 1
ATOM 673 C CA . ARG A 1 101 ? -15.360 -2.020 10.729 1.00 89.12 101 ARG A CA 1
ATOM 674 C C . ARG A 1 101 ? -16.651 -1.222 10.928 1.00 89.12 101 ARG A C 1
ATOM 676 O O . ARG A 1 101 ? -17.235 -0.774 9.952 1.00 89.12 101 ARG A O 1
ATOM 683 N N . THR A 1 102 ? -17.109 -1.083 12.171 1.00 91.50 102 THR A N 1
ATOM 684 C CA . THR A 1 102 ? -18.405 -0.478 12.512 1.00 91.50 102 THR A CA 1
ATOM 685 C C . THR A 1 102 ? -18.289 0.831 13.286 1.00 91.50 102 THR A C 1
ATOM 687 O O . THR A 1 102 ? -19.293 1.513 13.459 1.00 91.50 102 THR A O 1
ATOM 690 N N . VAL A 1 103 ? -17.092 1.192 13.762 1.00 91.38 103 VAL A N 1
ATOM 691 C CA . VAL A 1 103 ? -16.865 2.409 14.554 1.00 91.38 103 VAL A CA 1
ATOM 692 C C . VAL A 1 103 ? -15.622 3.109 14.024 1.00 91.38 103 VAL A C 1
ATOM 694 O O . VAL A 1 103 ? -14.511 2.597 14.169 1.00 91.38 103 VAL A O 1
ATOM 697 N N . GLN A 1 104 ? -15.829 4.274 13.414 1.00 81.19 104 GLN A N 1
ATOM 698 C CA . GLN A 1 104 ? -14.796 5.023 12.694 1.00 81.19 104 GLN A CA 1
ATOM 699 C C . GLN A 1 104 ? -13.639 5.462 13.604 1.00 81.19 104 GLN A C 1
ATOM 701 O O . GLN A 1 104 ? -12.487 5.373 13.198 1.00 81.19 104 GLN A O 1
ATOM 706 N N . ASP A 1 105 ? -13.925 5.792 14.866 1.00 85.38 105 ASP A N 1
ATOM 707 C CA . ASP A 1 105 ? -12.915 6.285 15.817 1.00 85.38 105 ASP A CA 1
ATOM 708 C C . ASP A 1 105 ? -12.244 5.181 16.650 1.00 85.38 105 ASP A C 1
ATOM 710 O O . ASP A 1 105 ? -11.507 5.453 17.595 1.00 85.38 105 ASP A O 1
ATOM 714 N N . SER A 1 106 ? -12.500 3.904 16.351 1.00 89.50 106 SER A N 1
ATOM 715 C CA . SER A 1 106 ? -11.975 2.778 17.145 1.00 89.50 106 SER A CA 1
ATOM 716 C C . SER A 1 106 ? -10.652 2.211 16.627 1.00 89.50 106 SER A C 1
ATOM 718 O O . SER A 1 106 ? -10.345 1.044 16.869 1.00 89.50 106 SER A O 1
ATOM 720 N N . CYS A 1 107 ? -9.875 3.003 15.893 1.00 92.44 107 CYS A N 1
ATOM 721 C CA . CYS A 1 107 ? -8.553 2.608 15.424 1.00 92.44 107 CYS A CA 1
ATOM 722 C C . CYS A 1 107 ? -7.586 2.487 16.606 1.00 92.44 107 CYS A C 1
ATOM 724 O O . CYS A 1 107 ? -7.320 3.459 17.307 1.00 92.44 107 CYS A O 1
ATOM 726 N N . ILE A 1 108 ? -7.066 1.282 16.839 1.00 92.06 108 ILE A N 1
ATOM 727 C CA . ILE A 1 108 ? -6.101 1.024 17.911 1.00 92.06 108 ILE A CA 1
ATOM 728 C C . ILE A 1 108 ? -4.984 0.114 17.413 1.00 92.06 108 ILE A C 1
ATOM 730 O O . ILE A 1 108 ? -5.225 -0.837 16.665 1.00 92.06 108 ILE A O 1
ATOM 734 N N . ASN A 1 109 ? -3.759 0.394 17.848 1.00 91.94 109 ASN A N 1
ATOM 735 C CA . ASN A 1 109 ? -2.621 -0.471 17.577 1.00 91.94 109 ASN A CA 1
ATOM 736 C C . ASN A 1 109 ? -2.833 -1.838 18.258 1.00 91.94 109 ASN A C 1
ATOM 738 O O . ASN A 1 109 ? -3.185 -1.885 19.447 1.00 91.94 109 ASN A O 1
ATOM 742 N N . PRO A 1 110 ? -2.632 -2.965 17.554 1.00 88.69 110 PRO A N 1
ATOM 743 C CA . PRO A 1 110 ? -2.730 -4.304 18.132 1.00 88.69 110 PRO A CA 1
ATOM 744 C C . PRO A 1 110 ? -1.948 -4.487 19.444 1.00 88.69 110 PRO A C 1
ATOM 746 O O . PRO A 1 110 ? -2.439 -5.162 20.361 1.00 88.69 110 PRO A O 1
ATOM 749 N N . GLY A 1 111 ? -0.766 -3.877 19.563 1.00 89.25 111 GLY A N 1
ATOM 750 C CA . GLY A 1 111 ? 0.043 -3.870 20.781 1.00 89.25 111 GLY A CA 1
ATOM 751 C C . GLY A 1 111 ? -0.662 -3.197 21.963 1.00 89.25 111 GLY A C 1
ATOM 752 O O . GLY A 1 111 ? -0.730 -3.764 23.059 1.00 89.25 111 GLY A O 1
ATOM 753 N N . ASP A 1 112 ? -1.259 -2.028 21.742 1.00 89.50 112 ASP A N 1
ATOM 754 C CA . ASP A 1 112 ? -1.958 -1.262 22.778 1.00 89.50 112 ASP A CA 1
ATOM 755 C C . ASP A 1 112 ? -3.295 -1.899 23.166 1.00 89.50 112 ASP A C 1
ATOM 757 O O . ASP A 1 112 ? -3.636 -1.970 24.351 1.00 89.50 112 ASP A O 1
ATOM 761 N N . ALA A 1 113 ? -4.001 -2.501 22.207 1.00 88.25 113 ALA A N 1
ATOM 762 C CA . ALA A 1 113 ? -5.216 -3.265 22.479 1.00 88.25 113 ALA A CA 1
ATOM 763 C C . ALA A 1 113 ? -4.964 -4.432 23.453 1.00 88.25 113 ALA A C 1
ATOM 765 O O . ALA A 1 113 ? -5.789 -4.707 24.331 1.00 88.25 113 ALA A O 1
ATOM 766 N N . ARG A 1 114 ? -3.813 -5.115 23.346 1.00 85.81 114 ARG A N 1
ATOM 767 C CA . ARG A 1 114 ? -3.419 -6.187 24.282 1.00 85.81 114 ARG A CA 1
ATOM 768 C C . ARG A 1 114 ? -3.108 -5.643 25.677 1.00 85.81 114 ARG A C 1
ATOM 770 O O . ARG A 1 114 ? -3.519 -6.264 26.660 1.00 85.81 114 ARG A O 1
ATOM 777 N N . LYS A 1 115 ? -2.446 -4.484 25.779 1.00 87.75 115 LYS A N 1
ATOM 778 C CA . LYS A 1 115 ? -2.162 -3.817 27.066 1.00 87.75 115 LYS A CA 1
ATOM 779 C C . LYS A 1 115 ? -3.457 -3.430 27.782 1.00 87.75 115 LYS A C 1
ATOM 781 O O . LYS A 1 115 ? -3.625 -3.764 28.954 1.00 87.75 115 LYS A O 1
ATOM 786 N N . VAL A 1 116 ? -4.406 -2.825 27.064 1.00 86.81 116 VAL A N 1
ATOM 787 C CA . VAL A 1 116 ? -5.719 -2.441 27.612 1.00 86.81 116 VAL A CA 1
ATOM 788 C C . VAL A 1 116 ? -6.519 -3.672 28.052 1.00 86.81 116 VAL A C 1
ATOM 790 O O . VAL A 1 116 ? -7.087 -3.677 29.143 1.00 86.81 116 VAL A O 1
ATOM 793 N N . LYS A 1 117 ? -6.527 -4.753 27.258 1.00 86.81 117 LYS A N 1
ATOM 794 C CA . LYS A 1 117 ? -7.176 -6.023 27.640 1.00 86.81 117 LYS A CA 1
ATOM 795 C C . LYS A 1 117 ? -6.558 -6.642 28.896 1.00 86.81 117 LYS A C 1
ATOM 797 O O . LYS A 1 117 ? -7.296 -7.125 29.749 1.00 86.81 117 LYS A O 1
ATOM 802 N N . LYS A 1 118 ? -5.227 -6.609 29.034 1.00 86.06 118 LYS A N 1
ATOM 803 C CA . LYS A 1 118 ? -4.527 -7.100 30.232 1.00 86.06 118 LYS A CA 1
ATOM 804 C C . LYS A 1 118 ? -4.864 -6.261 31.466 1.00 86.06 118 LYS A C 1
ATOM 806 O O . LYS A 1 118 ? -5.118 -6.834 32.517 1.00 86.06 118 LYS A O 1
ATOM 811 N N . ALA A 1 119 ? -4.913 -4.937 31.327 1.00 83.56 119 ALA A N 1
ATOM 812 C CA . ALA A 1 119 ? -5.266 -4.024 32.415 1.00 83.56 119 ALA A CA 1
ATOM 813 C C . ALA A 1 119 ? -6.730 -4.163 32.873 1.00 83.56 119 ALA A C 1
ATOM 815 O O . ALA A 1 119 ? -7.038 -3.915 34.034 1.00 83.56 119 ALA A O 1
ATOM 816 N N . ARG A 1 120 ? -7.633 -4.571 31.972 1.00 83.44 120 ARG A N 1
ATOM 817 C CA . ARG A 1 120 ? -9.067 -4.757 32.254 1.00 83.44 120 ARG A CA 1
ATOM 818 C C . ARG A 1 120 ? -9.436 -6.134 32.808 1.00 83.44 120 ARG A C 1
ATOM 820 O O . ARG A 1 120 ? -10.597 -6.339 33.151 1.00 83.44 120 ARG A O 1
ATOM 827 N N . LYS A 1 121 ? -8.504 -7.089 32.871 1.00 79.88 121 LYS A N 1
ATOM 828 C CA . LYS A 1 121 ? -8.796 -8.416 33.425 1.00 79.88 121 LYS A CA 1
ATOM 829 C C . LYS A 1 121 ? -8.888 -8.290 34.957 1.00 79.88 121 LYS A C 1
ATOM 831 O O . LYS A 1 121 ? -7.897 -7.864 35.552 1.00 79.88 121 LYS A O 1
ATOM 836 N N . PRO A 1 122 ? -10.033 -8.608 35.597 1.00 71.69 122 PRO A N 1
ATOM 837 C CA . PRO A 1 122 ? -10.114 -8.605 37.056 1.00 71.69 122 PRO A CA 1
ATOM 838 C C . PRO A 1 122 ? -9.082 -9.597 37.610 1.00 71.69 122 PRO A C 1
ATOM 840 O O . PRO A 1 122 ? -8.856 -10.648 37.001 1.00 71.69 122 PRO A O 1
ATOM 843 N N . ARG A 1 123 ? -8.400 -9.192 38.687 1.00 66.69 123 ARG A N 1
ATOM 844 C CA . ARG A 1 123 ? -7.350 -9.984 39.343 1.00 66.69 123 ARG A CA 1
ATOM 845 C C . ARG A 1 123 ? -7.923 -11.258 39.943 1.00 66.69 123 ARG A C 1
ATOM 847 O O . ARG A 1 123 ? -9.046 -11.180 40.485 1.00 66.69 123 ARG A O 1
#

Sequence (123 aa):
MILMKPMMLAAAAMMSVAAAMTGGAIAQDTPMTAAPPPPPADPNAGQPTGSVPPGEDMQPAPAGVPNDPSAPVGSSANPVTTGGNMTPPPTDAKDYPVCSRTVQDSCINPGDARKVKKARKPR

pLDDT: mean 70.52, std 17.25, range [35.81, 92.75]

Organism: NCBI:txid1114964

Foldseek 3Di:
DDDDDDDDDDDDDDDDDDDDDDDDDDDPDDPPPDDDDDDDDDPCPPPDDDDDPPDPLPDPDD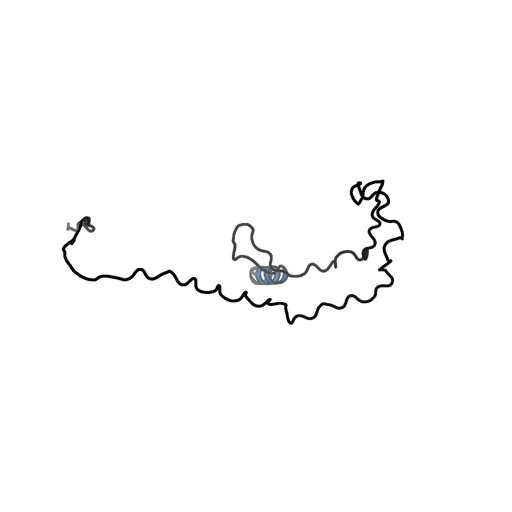PCPPVDPVDDACDPSHNDDPSDDPPPDPPPPPQFFDDDPVDRPRTGGPVVVVVVVVVPDDD

Secondary structure (DSSP, 8-state):
---------------------------------PPPPPPPPPTTTTSPPP-----TT-PPPPTT-SS-TTSPTTSSSS-----S---PSPS----PPBPPSS-TT--B-HHHHHHHHHHTS--